Protein AF-A0A1J3G6D8-F1 (afdb_monomer)

Secondary structure (DSSP, 8-state):
-HHHHHHHHS---HHHHHHHH-PPPHHHHHHHHHHHHHTPPPPHHHHHHHHHHHHHHHHTT-----PPPP----SHHHHHHHHHTT--S-------

Organism: Noccaea caerulescens (NCBI:txid107243)

Sequence (96 aa):
RQKRVLSMRLKVPPTINQFVTKAADKNQAETLFKLLLKYRPEDKAQKRDRLKAEAEARAAGKEVEKKKPIVVKYGINHITTLVESGKAQMVAIAHG

InterPro domains:
  IPR001921 Large ribosomal subunit protein eL8, eukaryota [PR00882] (9-28)
  IPR001921 Large ribosomal subunit protein eL8, eukaryota [PR00882] (68-88)
  IPR029064 Ribosomal protein eL30-like superfamily [G3DSA:3.30.1330.30] (1-96)
  IPR029064 Ribosomal protein eL30-like superfamily [SSF55315] (29-95)

Foldseek 3Di:
DVVVVVVVVDDDDPVQCCLVPVDDDPVVVVVVVVVQVVQADDDPVRVVVVVVVVVVCVVVVDDDDDDDRRHDDDDDVVVVVCVVVVNDPDDDDDRD

Solvent-accessible surface area (backbone atoms only — not comparable to full-atom values): 6185 Å² total; per-residue (Å²): 115,67,68,61,56,48,57,72,74,45,92,65,57,69,87,62,41,47,49,70,76,65,63,78,53,74,69,59,47,52,56,50,50,60,55,49,61,78,23,56,65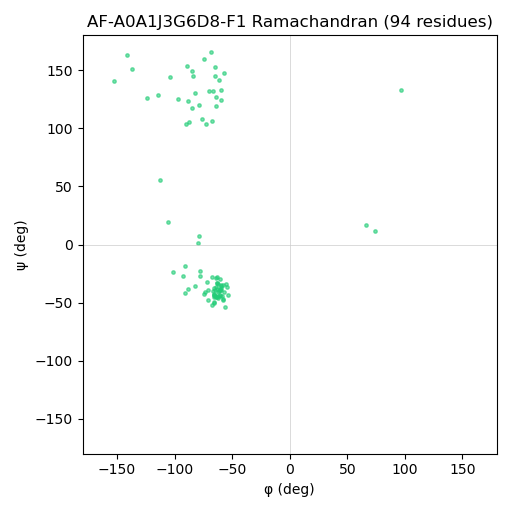,78,50,76,66,58,50,51,53,52,53,50,54,51,51,53,40,49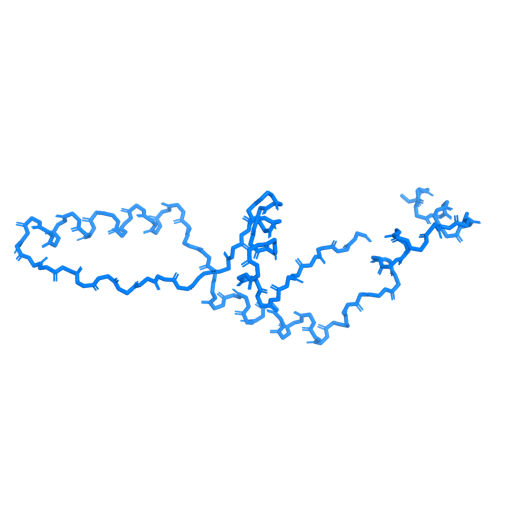,75,70,70,49,85,78,84,76,78,82,82,78,52,64,83,74,56,71,74,55,49,52,52,31,52,77,69,67,69,53,91,78,83,88,76,90,64,125

Mean predicted aligned error: 6.96 Å

Nearest PDB structures (foldseek):
  8b2l-assembly1_c3  TM=9.585E-01  e=3.333E-06  Nicotiana tabacum
  8ipb-assembly1_AA  TM=9.332E-01  e=4.104E-06  Triticum aestivum
  8oh6-assembly2_BC  TM=9.038E-01  e=1.012E-05  Candida albicans
  6swa-assembly1_G  TM=9.386E-01  e=9.322E-05  Mus musculus

Structure (mmCIF, N/CA/C/O backbone):
data_AF-A0A1J3G6D8-F1
#
_entry.id   AF-A0A1J3G6D8-F1
#
loop_
_atom_site.group_PDB
_atom_site.id
_atom_site.type_symbol
_atom_site.label_atom_id
_atom_site.label_alt_id
_atom_site.label_comp_id
_atom_site.label_asym_id
_atom_site.label_entity_id
_atom_site.label_seq_id
_atom_site.pdbx_PDB_ins_code
_atom_site.Cartn_x
_atom_site.Cartn_y
_atom_site.Cartn_z
_atom_site.occupancy
_atom_site.B_iso_or_equiv
_atom_site.auth_seq_id
_atom_site.auth_comp_id
_atom_site.auth_asym_id
_atom_site.auth_atom_id
_atom_site.pdbx_PDB_model_num
ATOM 1 N N . ARG A 1 1 ? 22.958 -11.132 -10.379 1.00 77.56 1 ARG A N 1
ATOM 2 C CA . ARG A 1 1 ? 23.519 -10.407 -11.554 1.00 77.56 1 ARG A CA 1
ATOM 3 C C . ARG A 1 1 ? 23.247 -11.134 -12.880 1.00 77.56 1 ARG A C 1
ATOM 5 O O . ARG A 1 1 ? 22.686 -10.513 -13.769 1.00 77.56 1 ARG A O 1
ATOM 12 N N . GLN A 1 2 ? 23.545 -12.435 -12.999 1.00 88.38 2 GLN A N 1
ATOM 13 C CA . GLN A 1 2 ? 23.309 -13.230 -14.223 1.00 88.38 2 GLN A CA 1
ATOM 14 C C . GLN A 1 2 ? 21.835 -13.270 -14.675 1.00 88.38 2 GLN A C 1
ATOM 16 O O . GLN A 1 2 ? 21.561 -13.017 -15.842 1.00 88.38 2 GLN A O 1
ATOM 21 N N . LYS A 1 3 ? 20.881 -13.472 -13.751 1.00 86.06 3 LYS A N 1
ATOM 22 C CA . LYS A 1 3 ? 19.433 -13.497 -14.056 1.00 86.06 3 LYS A CA 1
ATOM 23 C C . LYS A 1 3 ? 18.947 -12.243 -14.800 1.00 86.06 3 LYS A C 1
ATOM 25 O O . LYS A 1 3 ? 18.242 -12.362 -15.789 1.00 86.06 3 LYS A O 1
ATOM 30 N N . ARG A 1 4 ? 19.392 -11.051 -14.380 1.00 85.25 4 ARG A N 1
ATOM 31 C CA . ARG A 1 4 ? 19.053 -9.772 -15.034 1.00 85.25 4 ARG A CA 1
ATOM 32 C C . ARG A 1 4 ? 19.626 -9.678 -16.448 1.00 85.25 4 ARG A C 1
ATOM 34 O O . ARG A 1 4 ? 18.928 -9.247 -17.356 1.00 85.25 4 ARG A O 1
ATOM 41 N N . VAL A 1 5 ? 20.882 -10.090 -16.635 1.00 88.06 5 VAL A N 1
ATOM 42 C CA . VAL A 1 5 ? 21.522 -10.108 -17.962 1.00 88.06 5 VAL A CA 1
ATOM 43 C C . VAL A 1 5 ? 20.781 -11.064 -18.895 1.00 88.06 5 VAL A C 1
ATOM 45 O O . VAL A 1 5 ? 20.546 -10.726 -20.050 1.00 88.06 5 VAL A O 1
ATOM 48 N N . LEU A 1 6 ? 20.359 -12.222 -18.387 1.00 88.69 6 LEU A N 1
ATOM 49 C CA . LEU A 1 6 ? 19.581 -13.191 -19.150 1.00 88.69 6 LEU A CA 1
ATOM 50 C C . LEU A 1 6 ? 18.199 -12.633 -19.536 1.00 88.69 6 LEU A C 1
ATOM 52 O O . LEU A 1 6 ? 17.823 -12.717 -20.699 1.00 88.69 6 LEU A O 1
ATOM 56 N N . SER A 1 7 ? 17.490 -11.981 -18.607 1.00 84.56 7 SER A N 1
ATOM 57 C CA . SER A 1 7 ? 16.210 -11.307 -18.881 1.00 84.56 7 SER A CA 1
ATOM 58 C C . SER A 1 7 ? 16.316 -10.182 -19.916 1.00 84.56 7 SER A C 1
ATOM 60 O O . SER A 1 7 ? 15.353 -9.932 -20.622 1.00 84.56 7 SER A O 1
ATOM 62 N N . MET A 1 8 ? 17.463 -9.506 -20.027 1.00 85.19 8 MET A N 1
ATOM 63 C CA . MET A 1 8 ? 17.683 -8.483 -21.059 1.00 85.19 8 MET A CA 1
ATOM 64 C C . MET A 1 8 ? 17.991 -9.078 -22.437 1.00 85.19 8 MET A C 1
ATOM 66 O O . MET A 1 8 ? 17.750 -8.431 -23.450 1.00 85.19 8 MET A O 1
ATOM 70 N N . ARG A 1 9 ? 18.567 -10.285 -22.480 1.00 89.38 9 ARG A N 1
ATOM 71 C CA . ARG A 1 9 ? 18.997 -10.942 -23.724 1.00 89.38 9 ARG A CA 1
ATOM 72 C C . ARG A 1 9 ? 17.938 -11.865 -24.318 1.00 89.38 9 ARG A C 1
ATOM 74 O O . ARG A 1 9 ? 17.941 -12.089 -25.522 1.00 89.38 9 ARG A O 1
ATOM 81 N N . LEU A 1 10 ? 17.062 -12.419 -23.485 1.00 89.88 10 LEU A N 1
ATOM 82 C CA . LEU A 1 10 ? 15.955 -13.265 -23.917 1.00 89.88 10 LEU A CA 1
ATOM 83 C C . LEU A 1 10 ? 14.705 -12.430 -24.204 1.00 89.88 10 LEU A C 1
ATOM 85 O O . LEU A 1 10 ? 14.489 -11.374 -23.613 1.00 89.88 10 LEU A O 1
ATOM 89 N N . LYS A 1 11 ? 13.835 -12.938 -25.081 1.00 89.62 11 LYS A N 1
ATOM 90 C CA . LYS A 1 11 ? 12.535 -12.319 -25.350 1.00 89.62 11 LYS A CA 1
ATOM 91 C C . LYS A 1 11 ? 11.601 -12.548 -24.157 1.00 89.62 11 LYS A C 1
ATOM 93 O O . LYS A 1 11 ? 11.094 -13.650 -23.965 1.00 89.62 11 LYS A O 1
ATOM 98 N N . VAL A 1 12 ? 11.393 -11.511 -23.348 1.00 89.25 12 VAL A N 1
ATOM 99 C CA . VAL A 1 12 ? 10.518 -11.565 -22.166 1.00 89.25 12 VAL A CA 1
ATOM 100 C C . VAL A 1 12 ? 9.053 -11.372 -22.583 1.00 89.25 12 VAL A C 1
ATOM 102 O O . VAL A 1 12 ? 8.753 -10.411 -23.297 1.00 89.25 12 VAL A O 1
ATOM 105 N N . PRO A 1 13 ? 8.123 -12.241 -22.142 1.00 91.88 13 PRO A N 1
ATOM 106 C CA . PRO A 1 13 ? 6.697 -12.076 -22.411 1.00 91.88 13 PRO A CA 1
ATOM 107 C C . PRO A 1 13 ? 6.141 -10.729 -21.907 1.00 91.88 13 PRO A C 1
ATOM 109 O O . PRO A 1 13 ? 6.576 -10.249 -20.853 1.00 91.88 13 PRO A O 1
ATOM 112 N N . PRO A 1 14 ? 5.133 -10.140 -22.583 1.00 91.00 14 PRO A N 1
ATOM 113 C CA . PRO A 1 14 ? 4.573 -8.836 -22.211 1.00 91.00 14 PRO A CA 1
ATOM 114 C C . PRO A 1 14 ? 4.088 -8.742 -20.756 1.00 91.00 14 PRO A C 1
ATOM 116 O O . PRO A 1 14 ? 4.293 -7.718 -20.106 1.00 91.00 14 PRO A O 1
ATOM 119 N N . THR A 1 15 ? 3.515 -9.825 -20.225 1.00 90.62 15 THR A N 1
ATOM 120 C CA . THR A 1 15 ? 2.984 -9.912 -18.852 1.00 90.62 15 THR A CA 1
ATOM 121 C C . THR A 1 15 ? 4.052 -9.753 -17.774 1.00 90.62 15 THR A C 1
ATOM 123 O O . THR A 1 15 ? 3.763 -9.267 -16.686 1.00 90.62 15 THR A O 1
ATOM 126 N N . ILE A 1 16 ? 5.292 -10.144 -18.069 1.00 87.62 16 ILE A N 1
ATOM 127 C CA . ILE A 1 16 ? 6.429 -9.996 -17.157 1.00 87.62 16 ILE A CA 1
ATOM 128 C C . ILE A 1 16 ? 7.112 -8.652 -17.414 1.00 87.62 16 ILE A C 1
ATOM 130 O O . ILE A 1 16 ? 7.454 -7.933 -16.476 1.00 87.62 16 ILE A O 1
ATOM 134 N N . ASN A 1 17 ? 7.267 -8.282 -18.687 1.00 88.31 17 ASN A N 1
ATOM 135 C CA . ASN A 1 17 ? 7.981 -7.071 -19.077 1.00 88.31 17 ASN A CA 1
ATOM 136 C C . ASN A 1 17 ? 7.313 -5.787 -18.557 1.00 88.31 17 ASN A C 1
ATOM 138 O O . ASN A 1 17 ? 8.004 -4.814 -18.267 1.00 88.31 17 ASN A O 1
ATOM 142 N N . GLN A 1 18 ? 5.989 -5.793 -18.359 1.00 87.69 18 GLN A N 1
ATOM 143 C CA . GLN A 1 18 ? 5.259 -4.646 -17.810 1.00 87.69 18 GLN A CA 1
ATOM 144 C C . GLN A 1 18 ? 5.812 -4.163 -16.458 1.00 87.69 18 GLN A C 1
ATOM 146 O O . GLN A 1 18 ? 5.842 -2.961 -16.221 1.00 87.69 18 GLN A O 1
ATOM 151 N N . PHE A 1 19 ? 6.315 -5.065 -15.609 1.00 87.44 19 PHE A N 1
ATOM 152 C CA . PHE A 1 19 ? 6.892 -4.699 -14.312 1.00 87.44 19 PHE A CA 1
ATOM 153 C C . PHE A 1 19 ? 8.309 -4.131 -14.435 1.00 87.44 19 PHE A C 1
ATOM 155 O O . PHE A 1 19 ? 8.748 -3.397 -13.563 1.00 87.44 19 PHE A O 1
ATOM 162 N N . VAL A 1 20 ? 9.026 -4.438 -15.517 1.00 82.12 20 VAL A N 1
ATOM 163 C CA . VAL A 1 20 ? 10.405 -3.974 -15.725 1.00 82.12 20 VAL A CA 1
ATOM 164 C C . VAL A 1 20 ? 10.428 -2.613 -16.418 1.00 82.12 20 VAL A C 1
ATOM 166 O O . VAL A 1 20 ? 11.259 -1.769 -16.095 1.00 82.12 20 VAL A O 1
ATOM 169 N N . THR A 1 21 ? 9.527 -2.386 -17.377 1.00 83.44 21 THR A N 1
ATOM 170 C CA . THR A 1 21 ? 9.571 -1.194 -18.238 1.00 83.44 21 THR A CA 1
ATOM 171 C C . THR A 1 21 ? 8.590 -0.097 -17.843 1.00 83.44 21 THR A C 1
ATOM 173 O O . THR A 1 21 ? 8.799 1.048 -18.226 1.00 83.44 21 THR A O 1
ATOM 176 N N . LYS A 1 22 ? 7.501 -0.420 -17.133 1.00 86.44 22 LYS A N 1
ATOM 177 C CA . LYS A 1 22 ? 6.436 0.539 -16.783 1.00 86.44 22 LYS A CA 1
ATOM 178 C C . LYS A 1 22 ? 6.397 0.807 -15.278 1.00 86.44 22 LYS A C 1
ATOM 180 O O . LYS A 1 22 ? 5.376 0.603 -14.628 1.00 86.44 22 LYS A O 1
ATOM 185 N N . ALA A 1 23 ? 7.528 1.236 -14.728 1.00 88.94 23 ALA A N 1
ATOM 186 C CA . ALA A 1 23 ? 7.610 1.703 -13.350 1.00 88.94 23 ALA A CA 1
ATOM 187 C C . ALA A 1 23 ? 7.231 3.189 -13.251 1.00 88.94 23 ALA A C 1
ATOM 189 O O . ALA A 1 23 ? 7.469 3.958 -14.184 1.00 88.94 23 ALA A O 1
ATOM 190 N N . ALA A 1 24 ? 6.661 3.588 -12.112 1.00 88.94 24 ALA A N 1
ATOM 191 C CA . ALA A 1 24 ? 6.473 4.999 -11.792 1.00 88.94 24 ALA A CA 1
ATOM 192 C C . ALA A 1 24 ? 7.836 5.686 -11.636 1.00 88.94 24 ALA A C 1
ATOM 194 O O . ALA A 1 24 ? 8.791 5.081 -11.136 1.00 88.94 24 ALA A O 1
ATOM 195 N N . ASP A 1 25 ? 7.929 6.950 -12.047 1.00 91.12 25 ASP A N 1
ATOM 196 C CA . ASP A 1 25 ? 9.154 7.717 -11.849 1.00 91.12 25 ASP A CA 1
ATOM 197 C C . ASP A 1 25 ? 9.394 8.017 -10.355 1.00 91.12 25 ASP A C 1
ATOM 199 O O . ASP A 1 25 ? 8.517 7.865 -9.498 1.00 91.12 25 ASP A O 1
ATOM 203 N N . LYS A 1 26 ? 10.615 8.450 -10.025 1.00 90.00 26 LYS A N 1
ATOM 204 C CA . LYS A 1 26 ? 11.018 8.701 -8.635 1.00 90.00 26 LYS A CA 1
ATOM 205 C C . LYS A 1 26 ? 10.148 9.764 -7.947 1.00 90.00 26 LYS A C 1
ATOM 207 O O . LYS A 1 26 ? 9.861 9.628 -6.759 1.00 90.00 26 LYS A O 1
ATOM 212 N N . ASN A 1 27 ? 9.712 10.790 -8.674 1.00 93.62 27 ASN A N 1
ATOM 213 C CA . ASN A 1 27 ? 8.940 11.904 -8.120 1.00 93.62 27 ASN A CA 1
ATOM 214 C C . ASN A 1 27 ? 7.496 11.473 -7.813 1.00 93.62 27 ASN A C 1
ATOM 216 O O . ASN A 1 27 ? 6.942 11.800 -6.757 1.00 93.62 27 ASN A O 1
ATOM 220 N N . GLN A 1 28 ? 6.901 10.686 -8.710 1.00 91.75 28 GLN A N 1
ATOM 221 C CA . GLN A 1 28 ? 5.594 10.061 -8.523 1.00 91.75 28 GLN A CA 1
ATOM 222 C C . GLN A 1 28 ? 5.623 9.072 -7.356 1.00 91.75 28 GLN A C 1
ATOM 224 O O . GLN A 1 28 ? 4.741 9.110 -6.495 1.00 91.75 28 GLN A O 1
ATOM 229 N N . ALA A 1 29 ? 6.660 8.234 -7.281 1.00 91.62 29 ALA A N 1
ATOM 230 C CA . ALA A 1 29 ? 6.834 7.282 -6.191 1.00 91.62 29 ALA A CA 1
ATOM 231 C C . ALA A 1 29 ? 6.946 7.989 -4.831 1.00 91.62 29 ALA A C 1
ATOM 233 O O . ALA A 1 29 ? 6.283 7.590 -3.876 1.00 91.62 29 ALA A O 1
ATOM 234 N N . GLU A 1 30 ? 7.722 9.070 -4.733 1.00 94.25 30 GLU A N 1
ATOM 235 C CA . GLU A 1 30 ? 7.863 9.823 -3.483 1.00 94.25 30 GLU A CA 1
ATOM 236 C C . GLU A 1 30 ? 6.529 10.427 -3.021 1.00 94.25 30 GLU A C 1
ATOM 238 O O . GLU A 1 30 ? 6.162 10.319 -1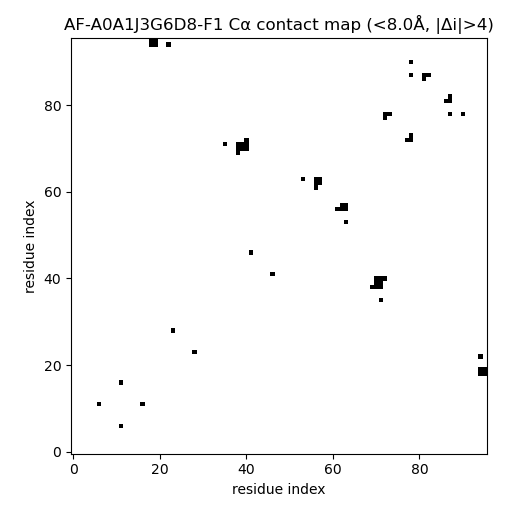.847 1.00 94.25 30 GLU A O 1
ATOM 243 N N . THR A 1 31 ? 5.768 11.013 -3.948 1.00 94.06 31 THR A N 1
ATOM 244 C CA . THR A 1 31 ? 4.428 11.547 -3.665 1.00 94.06 31 THR A CA 1
ATOM 245 C C . THR A 1 31 ? 3.483 10.447 -3.179 1.00 94.06 31 THR A C 1
ATOM 247 O O . THR A 1 31 ? 2.773 10.625 -2.184 1.00 94.06 31 THR A O 1
ATOM 250 N N . LEU A 1 32 ? 3.520 9.279 -3.826 1.00 92.44 32 LEU A N 1
ATOM 251 C CA . LEU A 1 32 ? 2.727 8.117 -3.439 1.00 92.44 32 LEU A CA 1
ATOM 252 C C . LEU A 1 32 ? 3.091 7.622 -2.031 1.00 92.44 32 LEU A C 1
ATOM 254 O O . LEU A 1 32 ? 2.202 7.402 -1.210 1.00 92.44 32 LEU A O 1
ATOM 258 N N . PHE A 1 33 ? 4.379 7.492 -1.708 1.00 92.38 33 PHE A N 1
ATOM 259 C CA . PHE A 1 33 ? 4.806 7.048 -0.379 1.00 92.38 33 PHE A CA 1
ATOM 260 C C . PHE A 1 33 ? 4.438 8.050 0.720 1.00 92.38 33 PHE A C 1
ATOM 262 O O . PHE A 1 33 ? 3.993 7.632 1.789 1.00 92.38 33 PHE A O 1
ATOM 269 N N . LYS A 1 34 ? 4.529 9.361 0.458 1.00 94.06 34 LYS A N 1
ATOM 270 C CA . LYS A 1 34 ? 4.055 10.400 1.391 1.00 94.06 34 LYS A CA 1
ATOM 271 C C . LYS A 1 34 ? 2.560 10.270 1.686 1.00 94.06 34 LYS A C 1
ATOM 273 O O . LYS A 1 34 ? 2.150 10.443 2.833 1.00 94.06 34 LYS A O 1
ATOM 278 N N . LEU A 1 35 ? 1.749 9.943 0.678 1.00 91.56 35 LEU A N 1
ATOM 279 C CA . LEU A 1 35 ? 0.322 9.679 0.864 1.00 91.56 35 LEU A CA 1
ATOM 280 C C . LEU A 1 35 ? 0.093 8.414 1.704 1.00 91.56 35 LEU A C 1
ATOM 282 O O . LEU A 1 35 ? -0.648 8.456 2.684 1.00 91.56 35 LEU A O 1
ATOM 286 N N . LEU A 1 36 ? 0.752 7.305 1.357 1.00 91.00 36 LEU A N 1
ATOM 287 C CA . LEU A 1 36 ? 0.591 6.020 2.048 1.00 91.00 36 LEU A CA 1
ATOM 288 C C . LEU A 1 36 ? 1.035 6.077 3.517 1.00 91.00 36 LEU A C 1
ATOM 290 O O . LEU A 1 36 ? 0.414 5.436 4.364 1.00 91.00 36 LEU A O 1
ATOM 294 N N . LEU A 1 37 ? 2.056 6.879 3.839 1.00 91.00 37 LEU A N 1
ATOM 295 C CA . LEU A 1 37 ? 2.535 7.083 5.210 1.00 91.00 37 LEU A CA 1
ATOM 296 C C . LEU A 1 37 ? 1.454 7.648 6.142 1.00 91.00 37 LEU A C 1
ATOM 298 O O . LEU A 1 37 ? 1.396 7.249 7.303 1.00 91.00 37 LEU A O 1
ATOM 302 N N . LYS A 1 38 ? 0.562 8.514 5.643 1.00 90.44 38 LYS A N 1
ATOM 303 C CA . LYS A 1 38 ? -0.549 9.074 6.438 1.00 90.44 38 LYS A CA 1
ATOM 304 C C . LYS A 1 38 ? -1.593 8.025 6.827 1.00 90.44 38 LYS A C 1
ATOM 306 O O . LYS A 1 38 ? -2.251 8.170 7.849 1.00 90.44 38 LYS A O 1
ATOM 311 N N . TYR A 1 39 ? -1.731 6.975 6.022 1.00 90.88 39 TYR A N 1
ATOM 312 C CA . TYR A 1 39 ? -2.703 5.896 6.213 1.00 90.88 39 TYR A CA 1
ATOM 313 C C . TYR A 1 39 ? -2.043 4.601 6.706 1.00 90.88 39 TYR A C 1
ATOM 315 O O . TYR A 1 39 ? -2.603 3.510 6.545 1.00 90.88 39 TYR A O 1
ATOM 323 N N . ARG A 1 40 ? -0.834 4.696 7.275 1.00 87.88 40 ARG A N 1
ATOM 324 C CA . ARG A 1 40 ? -0.087 3.536 7.754 1.00 87.88 40 ARG A CA 1
ATOM 325 C C . ARG A 1 40 ? -0.901 2.792 8.829 1.00 87.88 40 ARG A C 1
ATOM 327 O O . ARG A 1 40 ? -1.426 3.426 9.743 1.00 87.88 40 ARG A O 1
ATOM 334 N N . PRO A 1 41 ? -1.018 1.456 8.737 1.00 87.50 41 PRO A N 1
ATOM 335 C CA . PRO A 1 41 ? -1.660 0.664 9.776 1.00 87.50 41 PRO A CA 1
ATOM 336 C C . PRO A 1 41 ? -0.871 0.724 11.090 1.00 87.50 41 PRO A C 1
ATOM 338 O O . PRO A 1 41 ? 0.346 0.897 11.094 1.00 87.50 41 PRO A O 1
ATOM 341 N N . GLU A 1 42 ? -1.585 0.545 12.196 1.00 85.81 42 GLU A N 1
ATOM 342 C CA . GLU A 1 42 ? -1.030 0.576 13.551 1.00 85.81 42 GLU A CA 1
ATOM 343 C C . GLU A 1 42 ? 0.017 -0.520 13.772 1.00 85.81 42 GLU A C 1
ATOM 345 O O . GLU A 1 42 ? -0.165 -1.674 13.362 1.00 85.81 42 GLU A O 1
ATOM 350 N N . ASP A 1 43 ? 1.069 -0.183 14.514 1.00 86.69 43 ASP A N 1
ATOM 351 C CA . ASP A 1 43 ? 2.027 -1.171 14.990 1.00 86.69 43 ASP A CA 1
ATOM 352 C C . ASP A 1 43 ? 1.424 -2.005 16.141 1.00 86.69 43 ASP A C 1
ATOM 354 O O . ASP A 1 43 ? 0.477 -1.608 16.828 1.00 86.69 43 ASP A O 1
ATOM 358 N N . LYS A 1 44 ? 1.993 -3.190 16.400 1.00 86.31 44 LYS A N 1
ATOM 359 C CA . LYS A 1 44 ? 1.483 -4.116 17.433 1.00 86.31 44 LYS A CA 1
ATOM 360 C C . LYS A 1 44 ? 1.428 -3.488 18.834 1.00 86.31 44 LYS A C 1
ATOM 362 O O . LYS A 1 44 ? 0.527 -3.820 19.600 1.00 86.31 44 LYS A O 1
ATOM 367 N N . ALA A 1 45 ? 2.377 -2.610 19.168 1.00 89.44 45 ALA A N 1
ATOM 368 C CA . ALA A 1 45 ? 2.401 -1.896 20.445 1.00 89.44 45 ALA A CA 1
ATOM 369 C C . ALA A 1 45 ? 1.238 -0.898 20.547 1.00 89.44 45 ALA A C 1
ATOM 371 O O . ALA A 1 45 ? 0.417 -1.014 21.449 1.00 89.44 45 ALA A O 1
ATOM 372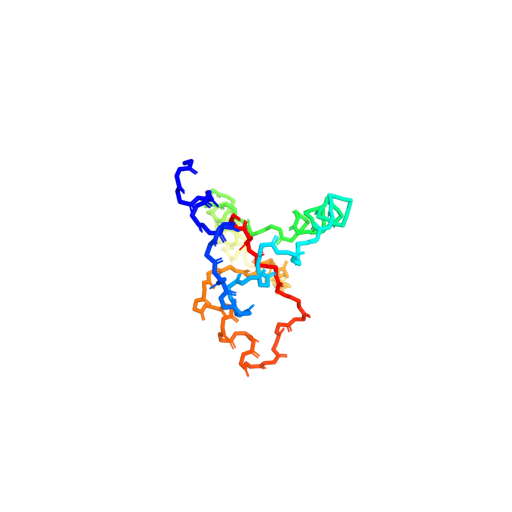 N N . GLN A 1 46 ? 1.086 -0.034 19.541 1.00 87.50 46 GLN A N 1
ATOM 373 C CA . GLN A 1 46 ? 0.003 0.950 19.463 1.00 87.50 46 GLN A CA 1
ATOM 374 C C . GLN A 1 46 ? -1.377 0.287 19.518 1.00 87.50 46 GLN A C 1
ATOM 376 O O . GLN A 1 46 ? -2.266 0.746 20.232 1.00 87.50 46 GLN A O 1
ATOM 381 N N . LYS A 1 47 ? -1.541 -0.853 18.833 1.00 86.50 47 LYS A N 1
ATOM 382 C CA . LYS A 1 47 ? -2.783 -1.631 18.882 1.00 86.50 47 LYS A CA 1
ATOM 383 C C . LYS A 1 47 ? -3.096 -2.130 20.297 1.00 86.50 47 LYS A C 1
ATOM 385 O O . LYS A 1 47 ? -4.261 -2.136 20.688 1.00 86.50 47 LYS A O 1
ATOM 390 N N . ARG A 1 48 ? -2.085 -2.571 21.057 1.00 87.88 48 ARG A N 1
ATOM 391 C CA . ARG A 1 48 ? -2.259 -3.001 22.457 1.00 87.88 48 ARG A CA 1
ATOM 392 C C . ARG A 1 48 ? -2.666 -1.832 23.341 1.00 87.88 48 ARG A C 1
ATOM 394 O O . ARG A 1 48 ? -3.590 -1.986 24.132 1.00 87.88 48 ARG A O 1
ATOM 401 N N . ASP A 1 49 ? -2.011 -0.689 23.184 1.00 90.00 49 ASP A N 1
ATOM 402 C CA . ASP A 1 49 ? -2.291 0.496 23.994 1.00 90.00 49 ASP A CA 1
ATOM 403 C C . ASP A 1 49 ? -3.694 1.042 23.705 1.00 90.00 49 ASP A C 1
ATOM 405 O O . ASP A 1 49 ? -4.443 1.326 24.636 1.00 90.00 49 ASP A O 1
ATOM 409 N N . ARG A 1 50 ? -4.122 1.043 22.433 1.00 86.56 50 ARG A N 1
ATOM 410 C CA . ARG A 1 50 ? -5.506 1.369 22.058 1.00 86.56 50 ARG A CA 1
ATOM 411 C C . ARG A 1 50 ? -6.515 0.439 22.730 1.00 86.56 50 ARG A C 1
ATOM 413 O O . ARG A 1 50 ? -7.505 0.910 23.273 1.00 86.56 50 ARG A O 1
ATOM 420 N N . LEU A 1 51 ? -6.282 -0.874 22.692 1.00 86.88 51 LEU A N 1
ATOM 421 C CA . LEU A 1 51 ? -7.200 -1.849 23.293 1.00 86.88 51 LEU A CA 1
ATOM 422 C C . LEU A 1 51 ? -7.303 -1.691 24.817 1.00 86.88 51 LEU A C 1
ATOM 424 O O . LEU A 1 51 ? -8.391 -1.856 25.362 1.00 86.88 51 LEU A O 1
ATOM 428 N N . LYS A 1 52 ? -6.200 -1.348 25.496 1.00 89.56 52 LYS A N 1
ATOM 429 C CA . LYS A 1 52 ? -6.206 -1.046 26.936 1.00 89.56 52 LYS A CA 1
ATOM 430 C C . LYS A 1 52 ? -7.013 0.213 27.245 1.00 89.56 52 LYS A C 1
ATOM 432 O O . LYS A 1 52 ? -7.924 0.152 28.063 1.00 89.56 52 LYS A O 1
ATOM 437 N N . ALA A 1 53 ? -6.741 1.307 26.535 1.00 86.81 53 ALA A N 1
ATOM 438 C CA . ALA A 1 53 ? -7.458 2.566 26.717 1.00 86.81 53 ALA A CA 1
ATOM 439 C C . ALA A 1 53 ? -8.966 2.421 26.436 1.00 86.81 53 ALA A C 1
ATOM 441 O O . ALA A 1 53 ? -9.796 2.970 27.155 1.00 86.81 53 ALA A O 1
ATOM 442 N N . GLU A 1 54 ? -9.343 1.638 25.419 1.00 84.62 54 GLU A N 1
ATOM 443 C CA . GLU A 1 54 ? -10.748 1.321 25.139 1.00 84.62 54 GLU A CA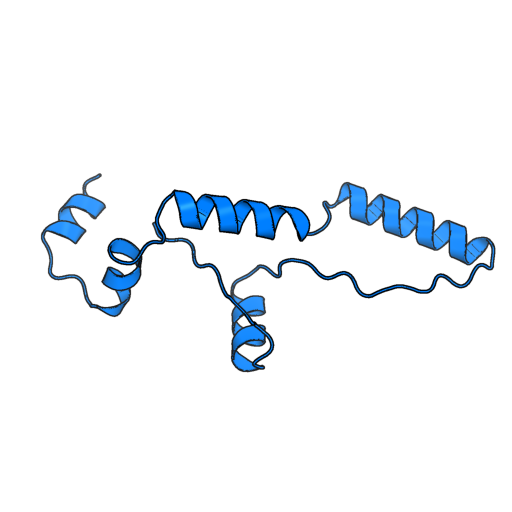 1
ATOM 444 C C . GLU A 1 54 ? -11.401 0.497 26.259 1.00 84.62 54 GLU A C 1
ATOM 446 O O . GLU A 1 54 ? -12.564 0.734 26.587 1.00 84.62 54 GLU A O 1
ATOM 451 N N . ALA A 1 55 ? -10.679 -0.465 26.842 1.00 86.31 55 ALA A N 1
ATOM 452 C CA . ALA A 1 55 ? -11.183 -1.265 27.955 1.00 86.31 55 ALA A CA 1
ATOM 453 C C . ALA A 1 55 ? -11.406 -0.408 29.212 1.00 86.31 55 ALA A C 1
ATOM 455 O O . ALA A 1 55 ? -12.456 -0.517 29.842 1.00 86.31 55 ALA A O 1
ATOM 456 N N . GLU A 1 56 ? -10.469 0.487 29.530 1.00 87.06 56 GLU A N 1
ATOM 457 C CA . GLU A 1 56 ? -10.575 1.437 30.644 1.00 87.06 56 GLU A CA 1
ATOM 458 C C . GLU A 1 56 ? -11.729 2.431 30.441 1.00 87.06 56 GLU A C 1
ATOM 460 O O . GLU A 1 56 ? -12.538 2.638 31.344 1.00 87.06 56 GLU A O 1
ATOM 465 N N . ALA A 1 57 ? -11.873 2.994 29.237 1.00 84.56 57 ALA A N 1
ATOM 466 C CA . ALA A 1 57 ? -12.960 3.921 28.915 1.00 84.56 57 ALA A CA 1
ATOM 467 C C . ALA A 1 57 ? -14.344 3.259 29.009 1.00 84.56 57 ALA A C 1
ATOM 469 O O . ALA A 1 57 ? -15.298 3.873 29.495 1.00 84.56 57 ALA A O 1
ATOM 470 N N . ARG A 1 58 ? -14.445 1.992 28.587 1.00 83.69 58 ARG A N 1
ATOM 471 C CA . ARG A 1 58 ? -15.677 1.205 28.695 1.00 83.69 58 ARG A CA 1
ATOM 472 C C . ARG A 1 58 ? -15.991 0.832 30.144 1.00 83.69 58 ARG A C 1
ATOM 474 O O . ARG A 1 58 ? -17.154 0.884 30.529 1.00 83.69 58 ARG A O 1
ATOM 481 N N . ALA A 1 59 ? -14.978 0.497 30.946 1.00 83.38 59 ALA A N 1
ATOM 482 C CA . ALA A 1 59 ? -15.139 0.266 32.383 1.00 83.38 59 ALA A CA 1
ATOM 483 C C . ALA A 1 59 ? -15.604 1.537 33.119 1.00 83.38 59 ALA A C 1
ATOM 485 O O . ALA A 1 59 ? -16.396 1.451 34.050 1.00 83.38 59 ALA A O 1
ATOM 486 N N . ALA A 1 60 ? -15.185 2.716 32.649 1.00 84.06 60 ALA A N 1
ATOM 487 C CA . ALA A 1 60 ? -15.639 4.016 33.141 1.00 84.06 60 ALA A CA 1
ATOM 488 C C . ALA A 1 60 ? -17.028 4.449 32.611 1.00 84.06 60 ALA A C 1
ATOM 490 O O . ALA A 1 60 ? -17.436 5.588 32.833 1.00 84.06 60 ALA A O 1
ATOM 491 N N . GLY A 1 61 ? -17.749 3.579 31.890 1.00 76.88 61 GLY A N 1
ATOM 492 C CA . GLY A 1 61 ? -19.125 3.823 31.442 1.00 76.88 61 GLY A CA 1
ATOM 493 C C . GLY A 1 61 ? -19.278 4.817 30.286 1.00 76.88 61 GLY A C 1
ATOM 494 O O . GLY A 1 61 ? -20.396 5.238 29.999 1.00 76.88 61 GLY A O 1
ATOM 495 N N . LYS A 1 62 ? -18.190 5.205 29.605 1.00 75.19 62 LYS A N 1
ATOM 496 C CA . LYS A 1 62 ? -18.260 6.093 28.435 1.00 75.19 62 LYS A CA 1
ATOM 497 C C . LYS A 1 62 ? -18.459 5.273 27.163 1.00 75.19 62 LYS A C 1
ATOM 499 O O . LYS A 1 62 ? -17.650 4.401 26.842 1.00 75.19 62 LYS A O 1
ATOM 504 N N . GLU A 1 63 ? -19.519 5.569 26.419 1.00 63.34 63 GLU A N 1
ATOM 505 C CA . GLU A 1 63 ? -19.763 4.967 25.111 1.00 63.34 63 GLU A CA 1
ATOM 506 C C . GLU A 1 63 ? -18.828 5.616 24.079 1.00 63.34 63 GLU A C 1
ATOM 508 O O . GLU A 1 63 ? -18.935 6.799 23.757 1.00 63.34 63 GLU A O 1
ATOM 513 N N . VAL A 1 64 ? -17.824 4.864 23.622 1.00 64.38 64 VAL A N 1
ATOM 514 C CA . VAL A 1 64 ? -16.813 5.372 22.688 1.00 64.38 64 VAL A CA 1
ATOM 515 C C . VAL A 1 64 ? -17.324 5.189 21.265 1.00 64.38 64 VAL A C 1
ATOM 517 O O . VAL A 1 64 ? -17.306 4.0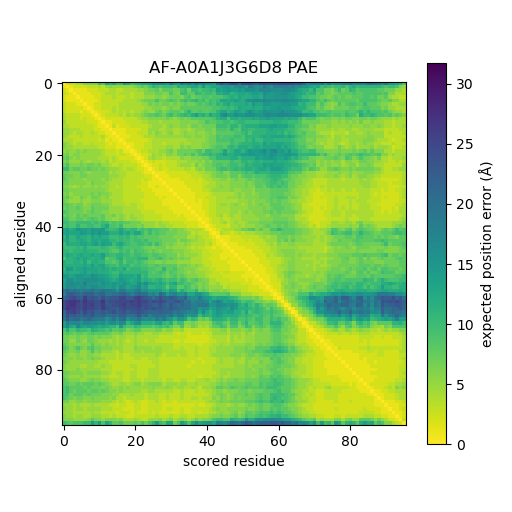80 20.727 1.00 64.38 64 VAL A O 1
ATOM 520 N N . GLU A 1 65 ? -17.751 6.280 20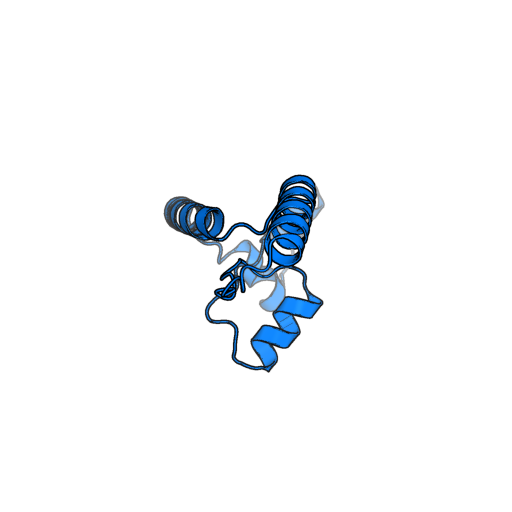.636 1.00 64.44 65 GLU A N 1
ATOM 521 C CA . GLU A 1 65 ? -18.127 6.288 19.225 1.00 64.44 65 GLU A CA 1
ATOM 522 C C . GLU A 1 65 ? -16.879 6.053 18.352 1.00 64.44 65 GLU A C 1
ATOM 524 O O . GLU A 1 65 ? -15.992 6.903 18.221 1.00 64.44 65 GLU A O 1
ATOM 529 N N . LYS A 1 66 ? -16.760 4.853 17.774 1.00 67.50 66 LYS A N 1
ATOM 530 C CA . LYS A 1 66 ? -15.590 4.471 16.973 1.00 67.50 66 LYS A CA 1
ATOM 531 C C . LYS A 1 66 ? -15.794 4.822 15.506 1.00 67.50 66 LYS A C 1
ATOM 533 O O . LYS A 1 66 ? -16.431 4.080 14.758 1.00 67.50 66 LYS A O 1
ATOM 538 N N . LYS A 1 67 ? -15.151 5.898 15.050 1.00 72.31 67 LYS A N 1
ATOM 539 C CA . LYS A 1 67 ? -14.962 6.138 13.612 1.00 72.31 67 LYS A CA 1
ATOM 540 C C . LYS A 1 67 ? -14.085 5.031 13.023 1.00 72.31 67 LYS A C 1
ATOM 542 O O . LYS A 1 67 ? -12.994 4.756 13.522 1.00 72.31 67 LYS A O 1
ATOM 547 N N . LYS A 1 68 ? -14.563 4.383 11.957 1.00 74.00 68 LYS A N 1
ATOM 548 C CA . LYS A 1 68 ? -13.842 3.292 11.290 1.00 74.00 68 LYS A CA 1
ATOM 549 C C . LYS A 1 68 ? -12.539 3.835 10.679 1.00 74.00 68 LYS A C 1
ATOM 551 O O . LYS A 1 68 ? -12.613 4.707 9.814 1.00 74.00 68 LYS A O 1
ATOM 556 N N . PRO A 1 69 ? -11.358 3.340 11.089 1.00 80.38 69 PRO A N 1
ATOM 557 C CA . PRO A 1 69 ? -10.098 3.885 10.609 1.00 80.38 69 PRO A CA 1
ATOM 558 C C . PRO A 1 69 ? -9.883 3.537 9.133 1.00 80.38 69 PRO A C 1
ATOM 560 O O . PRO A 1 69 ? -10.028 2.382 8.713 1.00 80.38 69 PRO A O 1
ATOM 563 N N . ILE A 1 70 ? -9.516 4.550 8.351 1.00 85.00 70 ILE A N 1
ATOM 564 C CA . ILE A 1 70 ? -9.064 4.390 6.970 1.00 85.00 70 ILE A CA 1
ATOM 565 C C . ILE A 1 70 ? -7.573 4.077 7.035 1.00 85.00 70 ILE A C 1
ATOM 567 O O . ILE A 1 70 ? -6.789 4.874 7.538 1.00 85.00 70 ILE A O 1
ATOM 571 N N . VAL A 1 71 ? -7.193 2.894 6.562 1.00 90.56 71 VAL A N 1
ATOM 572 C CA . VAL A 1 71 ? -5.805 2.419 6.572 1.00 90.56 71 VAL A CA 1
ATOM 573 C C . VAL A 1 71 ? -5.475 1.765 5.244 1.00 90.56 71 VAL A C 1
ATOM 575 O O . VAL A 1 71 ? -6.349 1.157 4.615 1.00 90.56 71 VAL A O 1
ATOM 578 N N . VAL A 1 72 ? -4.202 1.827 4.858 1.00 92.12 72 VAL A N 1
ATOM 579 C CA . VAL A 1 72 ? -3.678 1.055 3.732 1.00 92.12 72 VAL A CA 1
ATOM 580 C C . VAL A 1 72 ? -3.882 -0.430 4.023 1.00 92.12 72 VAL A C 1
ATOM 582 O O . VAL A 1 72 ? -3.469 -0.951 5.063 1.00 92.12 72 VAL A O 1
ATOM 585 N N . LYS A 1 73 ? -4.558 -1.118 3.102 1.00 91.81 73 LYS A N 1
ATOM 586 C CA . LYS A 1 73 ? -4.722 -2.573 3.142 1.00 91.81 73 LYS A CA 1
ATOM 587 C C . LYS A 1 73 ? -3.489 -3.225 2.522 1.00 91.81 73 LYS A C 1
ATOM 589 O O . LYS A 1 73 ? -2.895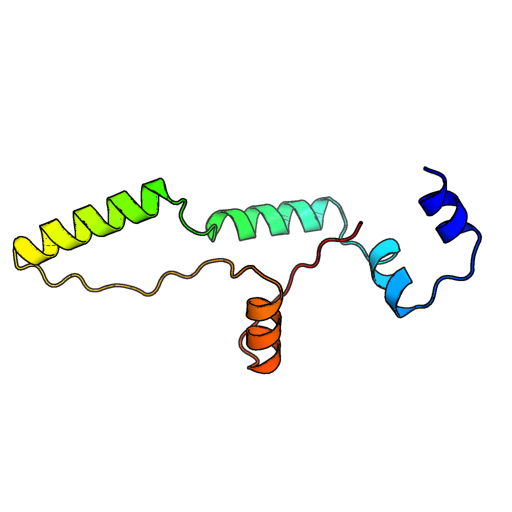 -2.675 1.601 1.00 91.81 73 LYS A O 1
ATOM 594 N N . TYR A 1 74 ? -3.092 -4.380 3.044 1.00 92.44 74 TYR A N 1
ATOM 595 C CA . TYR A 1 74 ? -1.912 -5.114 2.590 1.00 92.44 74 TYR A CA 1
ATOM 596 C C . TYR A 1 74 ? -2.171 -6.626 2.594 1.00 92.44 74 TYR A C 1
ATOM 598 O O . TYR A 1 74 ? -3.106 -7.102 3.243 1.00 92.44 74 TYR A O 1
ATOM 606 N N . GLY A 1 75 ? -1.317 -7.363 1.877 1.00 93.25 75 GLY A N 1
ATOM 607 C CA . GLY A 1 75 ? -1.398 -8.814 1.694 1.00 93.25 75 GLY A CA 1
ATOM 608 C C . GLY A 1 75 ? -2.091 -9.202 0.386 1.00 93.25 75 GLY A C 1
ATOM 609 O O . GLY A 1 75 ? -3.158 -8.683 0.075 1.00 93.25 75 GLY A O 1
ATOM 610 N N . ILE A 1 76 ? -1.491 -10.130 -0.367 1.00 93.62 76 ILE A N 1
ATOM 611 C CA . ILE A 1 76 ? -1.933 -10.498 -1.725 1.00 93.62 76 ILE A CA 1
ATOM 612 C C . ILE A 1 76 ? -3.403 -10.937 -1.727 1.00 93.62 76 ILE A C 1
ATOM 614 O O . ILE A 1 76 ? -4.210 -10.313 -2.404 1.00 93.62 76 ILE A O 1
ATOM 618 N N . ASN A 1 77 ? -3.772 -11.911 -0.891 1.00 95.19 77 ASN A N 1
ATOM 619 C CA . ASN A 1 77 ? -5.140 -12.451 -0.839 1.00 95.19 77 ASN A CA 1
ATOM 620 C C . ASN A 1 77 ? -6.192 -11.405 -0.435 1.00 95.19 77 ASN A C 1
ATOM 622 O O . ASN A 1 77 ? -7.341 -11.441 -0.871 1.00 95.19 77 ASN A O 1
ATOM 626 N N . HIS A 1 78 ? -5.812 -10.464 0.431 1.00 94.12 78 HIS A N 1
ATOM 627 C CA . HIS A 1 78 ? -6.727 -9.415 0.862 1.00 94.12 78 HIS A CA 1
ATOM 628 C C . HIS A 1 78 ? -6.930 -8.386 -0.251 1.00 94.12 78 HIS A C 1
ATOM 630 O O . HIS A 1 78 ? -8.057 -7.974 -0.506 1.00 94.12 78 HIS A O 1
ATOM 636 N N . ILE A 1 79 ? -5.855 -7.998 -0.940 1.00 94.69 79 ILE A N 1
ATOM 637 C CA . ILE A 1 79 ? -5.934 -7.057 -2.056 1.00 94.69 79 ILE A CA 1
ATOM 638 C C . ILE A 1 79 ? -6.714 -7.653 -3.229 1.00 94.69 79 ILE A C 1
ATOM 640 O O . ILE A 1 79 ? -7.565 -6.952 -3.766 1.00 94.69 79 ILE A O 1
ATOM 644 N N . THR A 1 80 ? -6.507 -8.924 -3.589 1.00 95.81 80 THR A N 1
ATOM 645 C CA . THR A 1 80 ? -7.274 -9.571 -4.672 1.00 95.81 80 THR A CA 1
ATOM 646 C C . THR A 1 80 ? -8.772 -9.528 -4.386 1.00 95.81 80 THR A C 1
ATOM 648 O O . THR A 1 80 ? -9.532 -9.033 -5.211 1.00 95.81 80 THR A O 1
ATOM 651 N N . THR A 1 81 ? -9.182 -9.885 -3.167 1.00 97.00 81 THR A N 1
ATOM 652 C CA . THR A 1 81 ? -10.591 -9.813 -2.739 1.00 97.00 81 THR A CA 1
ATOM 653 C C . THR A 1 81 ? -11.153 -8.381 -2.827 1.00 97.00 81 THR A C 1
ATOM 655 O O . THR A 1 81 ? -12.314 -8.161 -3.180 1.00 97.00 81 THR A O 1
ATOM 658 N N . LEU A 1 82 ? -10.349 -7.363 -2.498 1.00 95.19 82 LEU A N 1
ATOM 659 C CA . LEU A 1 82 ? -10.769 -5.957 -2.580 1.00 95.19 82 LEU A CA 1
ATOM 660 C C . LEU A 1 82 ? -10.889 -5.452 -4.023 1.00 95.19 82 LEU A C 1
ATOM 662 O O . LEU A 1 82 ? -11.743 -4.606 -4.293 1.00 95.19 82 LEU A O 1
ATOM 666 N N . VAL A 1 83 ? -10.058 -5.965 -4.929 1.00 95.56 83 VAL A N 1
ATOM 667 C CA . VAL A 1 83 ? -10.140 -5.681 -6.367 1.00 95.56 83 VAL A CA 1
ATOM 668 C C . VAL A 1 83 ? -11.370 -6.360 -6.968 1.00 95.56 83 VAL A C 1
ATOM 670 O O . VAL A 1 83 ? -12.157 -5.693 -7.629 1.00 95.56 83 VAL A O 1
ATOM 673 N N . GLU A 1 84 ? -11.595 -7.640 -6.667 1.00 96.00 84 GLU A N 1
ATOM 674 C CA . GLU A 1 84 ? -12.763 -8.405 -7.133 1.00 96.00 84 GLU A CA 1
ATOM 675 C C . GLU A 1 84 ? -14.086 -7.803 -6.650 1.00 96.00 84 GLU A C 1
ATOM 677 O O . GLU A 1 84 ? -15.061 -7.745 -7.392 1.00 96.00 84 GLU A O 1
ATOM 682 N N . SER A 1 85 ? -14.117 -7.296 -5.416 1.00 96.25 85 SER A N 1
ATOM 683 C CA . SER A 1 85 ? -15.298 -6.623 -4.863 1.00 96.25 85 SER A CA 1
ATOM 684 C C . SER A 1 85 ? -15.469 -5.167 -5.316 1.00 96.25 85 SER A C 1
ATOM 686 O O . SER A 1 85 ? -16.398 -4.505 -4.852 1.00 96.25 85 SER A O 1
ATOM 688 N N . GLY A 1 86 ? -14.582 -4.640 -6.171 1.00 94.00 86 GLY A N 1
ATOM 689 C CA . GLY A 1 86 ? -14.646 -3.264 -6.678 1.00 94.00 86 GLY A CA 1
ATOM 690 C C . GLY A 1 86 ? -14.421 -2.181 -5.616 1.00 94.00 86 GLY A C 1
ATOM 691 O O . GLY A 1 86 ? -14.761 -1.020 -5.829 1.00 94.00 86 GLY A O 1
ATOM 692 N N . LYS A 1 87 ? -13.869 -2.540 -4.450 1.00 93.62 87 LYS A N 1
ATOM 693 C CA . LYS A 1 87 ? -13.657 -1.619 -3.317 1.00 93.62 87 LYS A CA 1
ATOM 694 C C . LYS A 1 87 ? -12.288 -0.945 -3.343 1.00 93.62 87 LYS A C 1
ATOM 696 O O . LYS A 1 87 ? -12.081 0.047 -2.645 1.00 93.62 87 LYS A O 1
ATOM 701 N N . ALA A 1 88 ? -11.334 -1.497 -4.089 1.00 93.69 88 ALA A N 1
ATOM 702 C CA . ALA A 1 88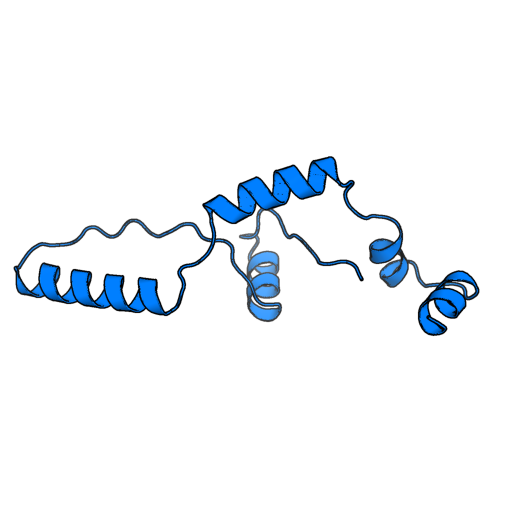 ? -10.004 -0.922 -4.237 1.00 93.69 88 ALA A CA 1
ATOM 703 C C . ALA A 1 88 ? -10.024 0.245 -5.238 1.00 93.69 88 ALA A C 1
ATOM 705 O O . ALA A 1 88 ? -10.330 0.055 -6.408 1.00 93.69 88 ALA A O 1
ATOM 706 N N . GLN A 1 89 ? -9.652 1.446 -4.785 1.00 92.38 89 GLN A N 1
ATOM 707 C CA . GLN A 1 89 ? -9.542 2.624 -5.659 1.00 92.38 89 GLN A CA 1
ATOM 708 C C . GLN A 1 89 ? -8.208 2.669 -6.416 1.00 92.38 89 GLN A C 1
ATOM 710 O O . GLN A 1 89 ? -8.147 3.121 -7.553 1.00 92.38 89 GLN A O 1
ATOM 715 N N . MET A 1 90 ? -7.127 2.217 -5.776 1.00 92.12 90 MET A N 1
ATOM 716 C CA . MET A 1 90 ? -5.778 2.196 -6.339 1.00 92.12 90 MET A CA 1
ATOM 717 C C . MET A 1 90 ? -4.972 1.067 -5.692 1.00 92.12 90 MET A C 1
ATOM 719 O O . MET A 1 90 ? -5.071 0.847 -4.483 1.00 92.12 90 MET A O 1
ATOM 723 N N . VAL A 1 91 ? -4.151 0.375 -6.488 1.00 93.19 91 VAL A N 1
ATOM 724 C CA . VAL A 1 91 ? -3.240 -0.679 -6.021 1.00 93.19 91 VAL A CA 1
ATOM 725 C C . VAL A 1 91 ? -1.815 -0.338 -6.445 1.00 93.19 91 VAL A C 1
ATOM 727 O O . VAL A 1 91 ? -1.552 -0.117 -7.623 1.00 93.19 91 VAL A O 1
ATOM 730 N N . ALA A 1 92 ? -0.892 -0.313 -5.483 1.00 92.25 92 ALA A N 1
ATOM 731 C CA . ALA A 1 92 ? 0.537 -0.174 -5.740 1.00 92.25 92 ALA A CA 1
ATOM 732 C C . ALA A 1 92 ? 1.191 -1.562 -5.745 1.00 92.25 92 ALA A C 1
ATOM 734 O O . ALA A 1 92 ? 1.051 -2.315 -4.780 1.00 92.25 92 ALA A O 1
ATOM 735 N N . ILE A 1 93 ? 1.901 -1.900 -6.824 1.00 92.06 93 ILE A N 1
ATOM 736 C CA . ILE A 1 93 ? 2.562 -3.198 -6.991 1.00 92.06 93 ILE A CA 1
ATOM 737 C C . ILE A 1 93 ? 4.071 -2.978 -7.012 1.00 92.06 93 ILE A C 1
ATOM 739 O O . ILE A 1 93 ? 4.573 -2.146 -7.765 1.00 92.06 93 ILE A O 1
ATOM 743 N N . ALA A 1 94 ? 4.791 -3.724 -6.176 1.00 90.44 94 ALA A N 1
ATOM 744 C CA . ALA A 1 94 ? 6.244 -3.695 -6.178 1.00 90.44 94 ALA A CA 1
ATOM 745 C C . ALA A 1 94 ? 6.778 -4.275 -7.495 1.00 90.44 94 ALA A C 1
ATOM 747 O O . ALA A 1 94 ? 6.367 -5.358 -7.913 1.00 90.44 94 ALA A O 1
ATOM 748 N N . HIS A 1 95 ? 7.714 -3.565 -8.117 1.00 85.25 95 HIS A N 1
ATOM 749 C CA . HIS A 1 95 ? 8.496 -4.078 -9.233 1.00 85.25 95 HIS A CA 1
ATOM 750 C C . HIS A 1 95 ? 9.909 -4.440 -8.753 1.00 85.25 95 HIS A C 1
ATOM 752 O O . HIS A 1 95 ? 10.436 -3.804 -7.839 1.00 85.25 95 HIS A O 1
ATOM 758 N N . GLY A 1 96 ? 10.479 -5.506 -9.321 1.00 70.12 96 GLY A N 1
ATOM 759 C CA . GLY A 1 96 ? 11.768 -6.086 -8.915 1.00 70.12 96 GLY A CA 1
ATOM 760 C C . GLY A 1 96 ? 12.922 -5.784 -9.857 1.00 70.12 96 GLY A C 1
ATOM 761 O O . GLY A 1 96 ? 12.671 -5.276 -10.972 1.00 70.12 96 GLY A O 1
#

pLDDT: mean 87.73, std 7.01, range [63.34, 97.0]

Radius of gyration: 20.61 Å; Cα contacts (8 Å, |Δi|>4): 32; chains: 1; bounding box: 43×25×58 Å